Protein AF-A0A127SFA5-F1 (afdb_monomer_lite)

Radius of gyration: 12.3 Å; chains: 1; bounding box: 28×14×35 Å

Secondary structure (DSSP, 8-state):
-HHHHHHHHTT-EESS--EEEE-GGGT--EEEEEEEE-TTS-EEEEEEE-

Foldseek 3Di:
DVVVVVCVVVVWAWPDDWDWDDCVVVVDAIKTKTWTADPVRDIDMDMDGD

Structure (mmCIF, N/CA/C/O backbone):
data_AF-A0A127SFA5-F1
#
_entry.id   AF-A0A127SFA5-F1
#
loop_
_atom_site.group_PDB
_atom_site.id
_atom_site.type_symbol
_atom_site.label_atom_id
_atom_site.label_alt_id
_atom_site.label_comp_id
_atom_site.label_asym_id
_atom_site.label_entity_id
_atom_site.label_seq_id
_atom_site.pdbx_PDB_ins_code
_atom_site.Cartn_x
_atom_site.Cartn_y
_atom_site.Cartn_z
_atom_site.occupancy
_atom_site.B_iso_or_equiv
_atom_site.auth_seq_id
_atom_site.auth_comp_id
_atom_site.auth_asym_id
_atom_site.auth_atom_id
_atom_site.pdbx_PDB_model_num
ATOM 1 N N . ASP A 1 1 ? 6.709 7.372 3.942 1.00 73.19 1 ASP A N 1
ATOM 2 C CA . ASP A 1 1 ? 6.819 6.736 5.281 1.00 73.19 1 ASP A CA 1
ATOM 3 C C . ASP A 1 1 ? 6.026 7.413 6.378 1.00 73.19 1 ASP A C 1
ATOM 5 O O . ASP A 1 1 ? 5.356 6.703 7.116 1.00 73.19 1 ASP A O 1
ATOM 9 N N . SER A 1 2 ? 6.065 8.744 6.497 1.00 86.44 2 SER A N 1
ATOM 10 C CA . SER A 1 2 ? 5.300 9.473 7.522 1.00 86.44 2 SER A CA 1
ATOM 11 C C . SER A 1 2 ? 3.805 9.140 7.497 1.00 86.44 2 SER A C 1
ATOM 13 O O . SER A 1 2 ? 3.262 8.800 8.536 1.00 86.44 2 SER A O 1
ATOM 15 N N . VAL A 1 3 ? 3.172 9.133 6.317 1.00 90.44 3 VAL A N 1
ATOM 16 C CA . VAL A 1 3 ? 1.732 8.838 6.177 1.00 90.44 3 VAL A CA 1
ATOM 17 C C . VAL A 1 3 ? 1.380 7.434 6.669 1.00 90.44 3 VAL A C 1
ATOM 19 O O . VAL A 1 3 ? 0.470 7.287 7.473 1.00 90.44 3 VAL A O 1
ATOM 22 N N . TYR A 1 4 ? 2.132 6.412 6.251 1.00 92.00 4 TYR A N 1
ATOM 23 C CA . TYR A 1 4 ? 1.919 5.036 6.711 1.00 92.00 4 TYR A CA 1
ATOM 24 C C . TYR A 1 4 ? 2.002 4.932 8.241 1.00 92.00 4 TYR A C 1
ATOM 26 O O . TYR A 1 4 ? 1.127 4.342 8.865 1.00 92.00 4 TYR A O 1
ATOM 34 N N . ARG A 1 5 ? 3.007 5.569 8.859 1.00 93.62 5 ARG A N 1
ATOM 35 C CA . ARG A 1 5 ? 3.138 5.596 10.325 1.00 93.62 5 ARG A CA 1
ATOM 36 C C . ARG A 1 5 ? 1.957 6.298 10.987 1.00 93.62 5 ARG A C 1
ATOM 38 O O . ARG A 1 5 ? 1.390 5.744 11.918 1.00 93.62 5 ARG A O 1
ATOM 45 N N . THR A 1 6 ? 1.541 7.450 10.4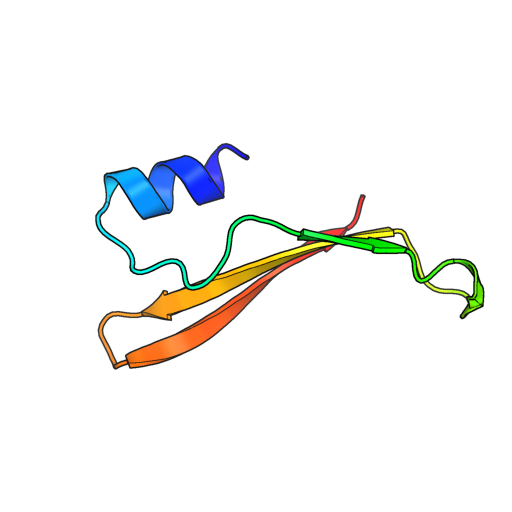63 1.00 95.00 6 THR A N 1
ATOM 46 C CA . THR A 1 6 ? 0.363 8.170 10.960 1.00 95.00 6 THR A CA 1
ATOM 47 C C . THR A 1 6 ? -0.897 7.308 10.882 1.00 95.00 6 THR A C 1
ATOM 49 O O . THR A 1 6 ? -1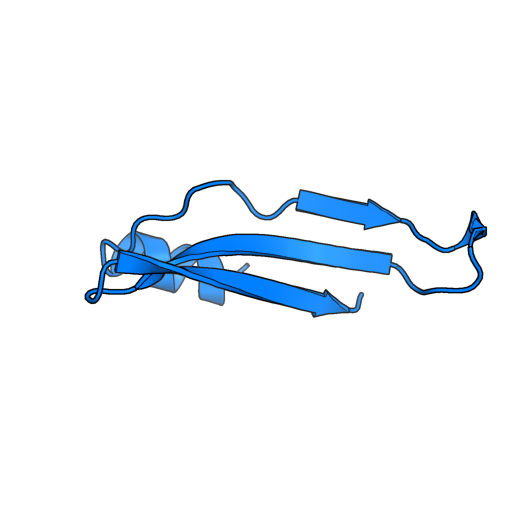.677 7.304 11.826 1.00 95.00 6 THR A O 1
ATOM 52 N N . LEU A 1 7 ? -1.102 6.543 9.807 1.00 93.06 7 LEU A N 1
ATOM 53 C CA . LEU A 1 7 ? -2.263 5.655 9.682 1.00 93.06 7 LEU A CA 1
ATOM 54 C C . LEU A 1 7 ? -2.244 4.540 10.738 1.00 93.06 7 LEU A C 1
ATOM 56 O O . LEU A 1 7 ? -3.248 4.331 11.415 1.00 93.06 7 LEU A O 1
ATOM 60 N N . ILE A 1 8 ? -1.094 3.894 10.947 1.00 93.06 8 ILE A N 1
ATOM 61 C CA . ILE A 1 8 ? -0.929 2.870 11.990 1.00 93.06 8 ILE A CA 1
ATOM 62 C C . ILE A 1 8 ? -1.164 3.455 13.393 1.00 93.06 8 ILE A C 1
ATOM 64 O O . ILE A 1 8 ? -1.873 2.856 14.199 1.00 93.06 8 ILE A O 1
ATOM 68 N N . GLU A 1 9 ? -0.614 4.639 13.681 1.00 95.94 9 GLU A N 1
ATOM 69 C CA . GLU A 1 9 ? -0.809 5.350 14.955 1.00 95.94 9 GLU A CA 1
ATOM 70 C C . GLU A 1 9 ? -2.279 5.721 15.206 1.00 95.94 9 GLU A C 1
ATOM 72 O O . GLU A 1 9 ? -2.713 5.769 16.353 1.00 95.94 9 GLU A O 1
ATOM 77 N N . ASN A 1 10 ? -3.060 5.938 14.144 1.00 94.56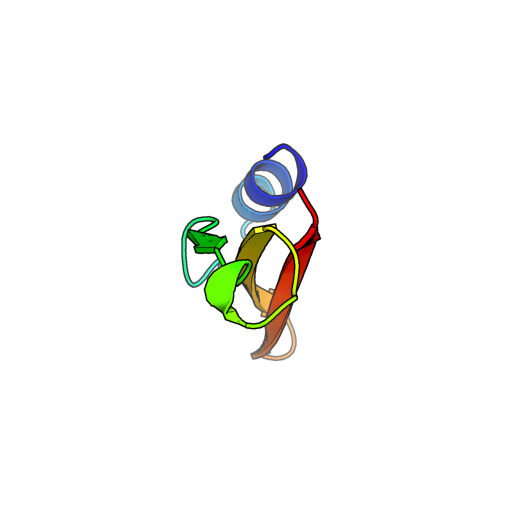 10 ASN A N 1
ATOM 78 C CA . ASN A 1 10 ? -4.500 6.199 14.210 1.00 94.56 10 ASN A CA 1
ATOM 79 C C . ASN A 1 10 ? -5.354 4.917 14.132 1.00 94.56 10 ASN A C 1
ATOM 81 O O . ASN A 1 10 ? -6.559 5.001 13.902 1.00 94.56 10 ASN A O 1
ATOM 85 N N . HIS A 1 11 ? -4.755 3.738 14.332 1.00 92.44 11 HIS A N 1
ATOM 86 C CA . HIS A 1 11 ? -5.432 2.435 14.313 1.00 92.44 11 HIS A CA 1
ATOM 87 C C . HIS A 1 11 ? -6.131 2.089 12.988 1.00 92.44 11 HIS A C 1
ATOM 89 O O . HIS A 1 11 ? -7.071 1.294 12.967 1.00 92.44 11 HIS A O 1
ATOM 95 N N . VAL A 1 12 ? -5.665 2.657 11.874 1.00 94.31 12 VAL A N 1
ATOM 96 C CA . VAL A 1 12 ? -6.128 2.263 10.542 1.00 94.31 12 VAL A CA 1
ATOM 97 C C . VAL A 1 12 ? -5.583 0.874 10.215 1.00 94.31 12 VAL A C 1
ATOM 99 O O . VAL A 1 12 ? -4.401 0.587 10.416 1.00 94.31 12 VAL A O 1
ATOM 102 N N . GLU A 1 13 ? -6.445 0.003 9.693 1.00 95.06 13 GLU A N 1
ATOM 103 C CA . GLU A 1 13 ? -6.070 -1.348 9.282 1.00 95.06 13 GLU A CA 1
ATOM 104 C C . GLU A 1 13 ? -5.294 -1.298 7.957 1.00 95.06 13 GLU A C 1
ATOM 106 O O . GLU A 1 13 ? -5.874 -1.292 6.869 1.00 95.06 13 GLU A O 1
ATOM 111 N N . CYS A 1 14 ? -3.964 -1.256 8.039 1.00 95.12 14 CYS A N 1
ATOM 112 C CA . CYS A 1 14 ? -3.099 -1.466 6.881 1.00 95.12 14 CYS A CA 1
ATOM 113 C C . CYS A 1 14 ? -2.990 -2.965 6.572 1.00 95.12 14 CYS A C 1
ATOM 115 O O . CYS A 1 14 ? -2.624 -3.762 7.434 1.00 95.12 14 CYS A O 1
ATOM 117 N N . LEU A 1 15 ? -3.269 -3.343 5.325 1.00 95.31 15 LEU A N 1
ATOM 118 C CA . LEU A 1 15 ? -3.254 -4.736 4.864 1.00 95.31 15 LEU A CA 1
ATOM 119 C C . LEU A 1 15 ? -1.853 -5.201 4.447 1.00 95.31 15 LEU A C 1
ATOM 121 O O . LEU A 1 15 ? -1.603 -6.398 4.318 1.00 95.31 15 LEU A O 1
ATOM 125 N N . SER A 1 16 ? -0.939 -4.258 4.218 1.00 92.06 16 SER A N 1
ATOM 126 C CA . SER A 1 16 ? 0.465 -4.527 3.927 1.00 92.06 16 SER A CA 1
ATOM 127 C C . SER A 1 16 ? 1.345 -3.372 4.389 1.00 92.06 16 SER A C 1
ATOM 129 O O . SER A 1 16 ? 0.897 -2.228 4.490 1.00 92.06 16 SER A O 1
ATOM 131 N N . GLU A 1 17 ? 2.633 -3.646 4.580 1.00 93.38 17 GLU A N 1
ATOM 132 C CA . GLU A 1 17 ? 3.633 -2.580 4.590 1.00 93.38 17 GLU A CA 1
ATOM 133 C C . GLU A 1 17 ? 3.748 -1.938 3.190 1.00 93.38 17 GLU A C 1
ATOM 135 O O . GLU A 1 17 ? 3.317 -2.543 2.200 1.00 93.38 17 GLU A O 1
ATOM 140 N N . PRO A 1 18 ? 4.326 -0.728 3.061 1.00 94.81 18 PRO A N 1
ATOM 141 C CA . PRO A 1 18 ? 4.522 -0.104 1.757 1.00 94.81 18 PRO A CA 1
ATOM 142 C C . PRO A 1 18 ? 5.568 -0.835 0.916 1.00 94.81 18 PRO A C 1
ATOM 144 O O . PRO A 1 18 ? 6.761 -0.809 1.233 1.00 94.81 18 PRO A O 1
ATOM 147 N N . GLN A 1 19 ? 5.103 -1.431 -0.180 1.00 95.50 19 GLN A N 1
ATOM 148 C CA . GLN A 1 19 ? 5.861 -2.251 -1.120 1.00 95.50 19 GLN A CA 1
ATOM 149 C C . GLN A 1 19 ? 6.375 -1.429 -2.295 1.00 95.50 19 GLN A C 1
ATOM 151 O O . GLN A 1 19 ? 5.740 -0.463 -2.715 1.00 95.50 19 GLN A O 1
ATOM 156 N N . TYR A 1 20 ? 7.532 -1.825 -2.813 1.00 96.00 20 TYR A N 1
ATOM 157 C CA . TYR A 1 20 ? 8.186 -1.197 -3.953 1.00 96.00 20 TYR A CA 1
ATOM 158 C C . TYR A 1 20 ? 7.793 -1.873 -5.263 1.00 96.00 20 TYR A C 1
ATOM 160 O O . TYR A 1 20 ? 7.765 -3.101 -5.337 1.00 96.00 20 TYR A O 1
ATOM 168 N N . PHE A 1 21 ? 7.570 -1.071 -6.299 1.00 94.88 21 PHE A N 1
ATOM 169 C CA . PHE A 1 21 ? 7.251 -1.532 -7.639 1.00 94.88 21 PHE A CA 1
ATOM 170 C C . PHE A 1 21 ? 8.160 -0.856 -8.665 1.00 94.88 21 PHE A C 1
ATOM 172 O O . PHE A 1 21 ? 8.234 0.373 -8.728 1.00 94.88 21 PHE A O 1
ATOM 179 N N . ASP A 1 22 ? 8.823 -1.672 -9.483 1.00 96.00 22 ASP A N 1
ATOM 180 C CA . ASP A 1 22 ? 9.656 -1.234 -10.602 1.00 96.00 22 ASP A CA 1
ATOM 181 C C . ASP A 1 22 ? 8.980 -1.624 -11.915 1.00 96.00 22 ASP A C 1
ATOM 183 O O . ASP A 1 22 ? 8.947 -2.801 -12.276 1.00 96.00 22 ASP A O 1
ATOM 187 N N . PHE A 1 23 ? 8.443 -0.629 -12.617 1.00 93.56 23 PHE A N 1
ATOM 188 C CA . PHE A 1 23 ? 7.800 -0.801 -13.919 1.00 93.56 23 PHE A CA 1
ATOM 189 C C . PHE A 1 23 ? 8.607 -0.144 -15.050 1.00 93.56 23 PHE A C 1
ATOM 191 O O . PHE A 1 23 ? 8.071 0.138 -16.125 1.00 93.56 23 PHE A O 1
ATOM 198 N N . ARG A 1 24 ? 9.914 0.092 -14.845 1.00 94.56 24 ARG A N 1
ATOM 199 C CA . ARG A 1 24 ? 10.787 0.706 -15.864 1.00 94.56 24 ARG A CA 1
ATOM 200 C C . ARG A 1 24 ? 10.890 -0.132 -17.130 1.00 94.56 24 ARG A C 1
ATOM 202 O O . ARG A 1 24 ? 10.990 0.423 -18.222 1.00 94.56 24 ARG A O 1
ATOM 209 N N . ALA A 1 25 ? 10.831 -1.457 -16.995 1.00 94.19 25 ALA A N 1
ATOM 210 C CA . ALA A 1 25 ? 10.823 -2.380 -18.129 1.00 94.19 25 ALA A CA 1
ATOM 211 C C . ALA A 1 25 ? 9.603 -2.181 -19.048 1.00 94.19 25 ALA A C 1
ATOM 213 O O . ALA A 1 25 ? 9.700 -2.411 -20.251 1.00 94.19 25 ALA A O 1
ATOM 214 N N . ASP A 1 26 ? 8.493 -1.696 -18.492 1.00 93.12 26 ASP A N 1
ATOM 215 C CA . ASP A 1 26 ? 7.228 -1.471 -19.191 1.00 93.12 26 ASP A CA 1
ATOM 216 C C . ASP A 1 26 ? 7.054 -0.006 -19.643 1.00 93.12 26 ASP A C 1
ATOM 218 O O . ASP A 1 26 ? 5.999 0.379 -20.145 1.00 93.12 26 ASP A O 1
ATOM 222 N N . GLY A 1 27 ? 8.089 0.829 -19.481 1.00 93.31 27 GLY A N 1
ATOM 223 C CA . GLY A 1 27 ? 8.068 2.251 -19.842 1.00 93.31 27 GLY A CA 1
ATOM 224 C C . GLY A 1 27 ? 7.405 3.166 -18.807 1.00 93.31 27 GLY A C 1
ATOM 225 O O . GLY A 1 27 ? 7.197 4.347 -19.089 1.00 93.31 27 GLY A O 1
ATOM 226 N N . PHE A 1 28 ? 7.091 2.647 -17.617 1.00 91.56 28 PHE A N 1
ATOM 227 C CA . PHE A 1 28 ? 6.596 3.428 -16.481 1.00 91.56 28 PHE A CA 1
ATOM 228 C C . PHE A 1 28 ? 7.728 3.757 -15.490 1.00 91.56 28 PHE A C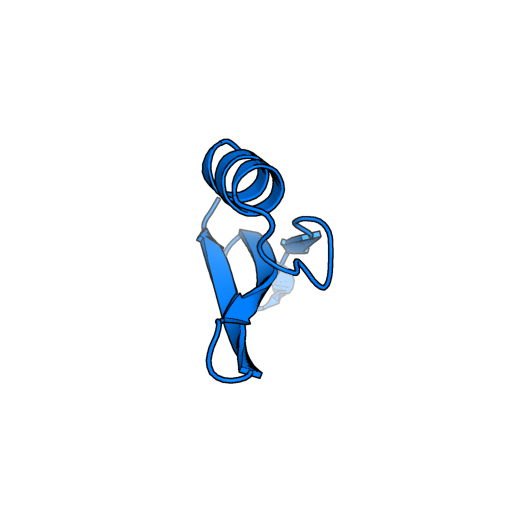 1
ATOM 230 O O . PHE A 1 28 ? 8.891 3.420 -15.702 1.00 91.56 28 PHE A O 1
ATOM 237 N N . GLY A 1 29 ? 7.392 4.468 -14.412 1.00 93.81 29 GLY A N 1
ATOM 238 C CA . GLY A 1 29 ? 8.331 4.814 -13.346 1.00 93.81 29 GLY A CA 1
ATOM 239 C C . GLY A 1 29 ? 8.415 3.769 -12.234 1.00 93.81 29 GLY A C 1
ATOM 240 O O . GLY A 1 29 ? 7.820 2.692 -12.285 1.00 93.81 29 GLY A O 1
ATOM 241 N N . GLU A 1 30 ? 9.147 4.137 -11.193 1.00 96.94 30 GLU A N 1
ATOM 242 C CA . GLU A 1 30 ? 9.193 3.414 -9.927 1.00 96.94 30 GLU A CA 1
ATOM 243 C C . GLU A 1 30 ? 8.119 3.994 -8.996 1.00 96.94 30 GLU A C 1
ATOM 245 O O . GLU A 1 30 ? 7.819 5.191 -9.022 1.00 96.94 30 GLU A O 1
ATOM 250 N N . SER A 1 31 ? 7.485 3.150 -8.189 1.00 95.25 31 SER A N 1
ATOM 251 C CA . SER A 1 31 ? 6.498 3.612 -7.215 1.00 95.25 31 SER A CA 1
ATOM 252 C C . SER A 1 31 ? 6.514 2.772 -5.951 1.00 95.25 31 SER A C 1
ATOM 254 O O . SER A 1 31 ? 7.068 1.673 -5.901 1.00 95.25 31 SER A O 1
ATOM 256 N N . ARG A 1 32 ? 5.895 3.303 -4.902 1.00 95.25 32 ARG A N 1
ATOM 257 C CA . ARG A 1 32 ? 5.664 2.598 -3.649 1.00 95.25 32 ARG A CA 1
ATOM 258 C C . ARG A 1 32 ? 4.185 2.632 -3.307 1.00 95.25 32 ARG A C 1
ATOM 260 O O . ARG A 1 32 ? 3.590 3.706 -3.361 1.00 95.25 32 ARG A O 1
ATOM 267 N N . ALA A 1 33 ? 3.609 1.498 -2.925 1.00 95.56 33 ALA A N 1
ATOM 268 C CA . ALA A 1 33 ? 2.196 1.431 -2.572 1.00 95.56 33 ALA A CA 1
ATOM 269 C C . ALA A 1 33 ? 1.899 0.508 -1.388 1.00 95.56 33 ALA A C 1
ATOM 271 O O . ALA A 1 33 ? 2.646 -0.429 -1.108 1.00 95.56 33 ALA A O 1
ATOM 272 N N . PHE A 1 34 ? 0.802 0.783 -0.687 1.00 95.88 34 PHE A N 1
ATOM 273 C CA . PHE A 1 34 ? 0.197 -0.116 0.297 1.00 95.88 34 PHE A CA 1
ATOM 274 C C . PHE A 1 34 ? -1.323 -0.008 0.249 1.00 95.88 34 PHE A C 1
ATOM 276 O O . PHE A 1 34 ? -1.875 0.994 -0.213 1.00 95.88 34 PHE A O 1
ATOM 283 N N . TYR A 1 35 ? -1.979 -1.032 0.787 1.00 96.38 35 TYR A N 1
ATOM 284 C CA . TYR A 1 35 ? -3.425 -1.063 0.942 1.00 96.38 35 TYR A CA 1
ATOM 285 C C . TYR A 1 35 ? -3.817 -0.852 2.397 1.00 96.38 35 TYR A C 1
ATOM 287 O O . TYR A 1 35 ? -3.156 -1.345 3.314 1.00 96.38 35 TYR A O 1
ATOM 295 N N . PHE A 1 36 ? -4.925 -0.160 2.605 1.00 96.06 36 PHE A N 1
ATOM 296 C CA . PHE A 1 36 ? -5.534 0.012 3.914 1.0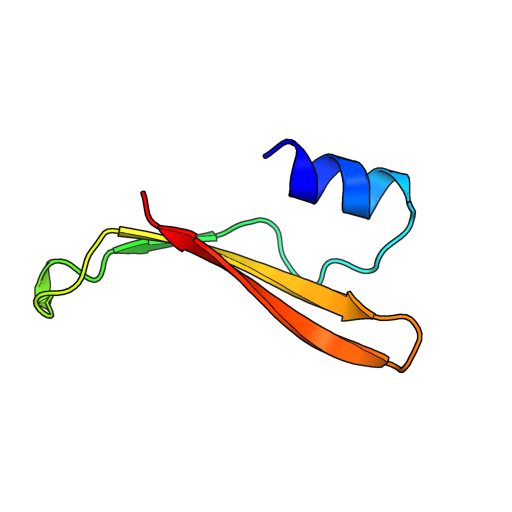0 96.06 36 PHE A CA 1
ATOM 297 C C . PHE A 1 36 ? -7.054 -0.005 3.789 1.00 96.06 36 PHE A C 1
ATOM 299 O O . PHE A 1 36 ? -7.601 0.188 2.701 1.00 96.06 36 PHE A O 1
ATOM 306 N N . ARG A 1 37 ? -7.734 -0.279 4.898 1.00 97.12 37 ARG A N 1
ATOM 307 C CA . ARG A 1 37 ? -9.192 -0.281 4.969 1.00 97.12 37 ARG A CA 1
ATOM 308 C C . ARG A 1 37 ? -9.688 0.994 5.640 1.00 97.12 37 ARG A C 1
ATOM 310 O O . ARG A 1 37 ? -9.190 1.364 6.704 1.00 97.12 37 ARG A O 1
ATOM 317 N N . ASP A 1 38 ? -10.650 1.663 5.016 1.00 94.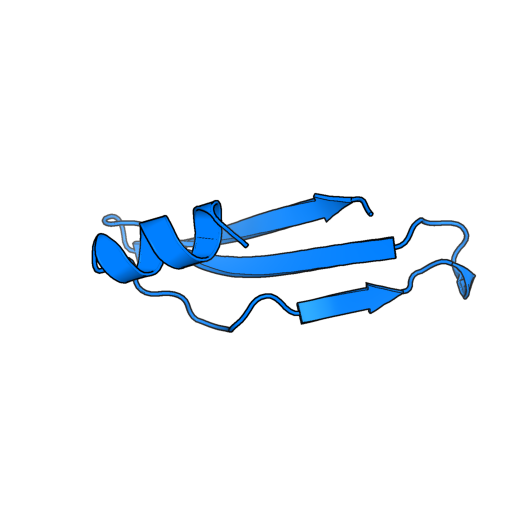19 38 ASP A N 1
ATOM 318 C CA . ASP A 1 38 ? -11.336 2.799 5.629 1.00 94.19 38 ASP A CA 1
ATOM 319 C C . ASP A 1 38 ? -12.418 2.338 6.636 1.00 94.19 38 ASP A C 1
ATOM 321 O O . ASP A 1 38 ? -12.716 1.142 6.727 1.00 94.19 38 ASP A O 1
ATOM 325 N N . PRO A 1 39 ? -13.015 3.248 7.427 1.00 94.06 39 PRO A N 1
ATOM 326 C CA . PRO A 1 39 ? -14.049 2.882 8.398 1.00 94.06 39 PRO A CA 1
ATOM 327 C C . PRO A 1 39 ? -15.303 2.233 7.794 1.00 94.06 39 PRO A C 1
ATOM 329 O O . PRO A 1 39 ? -15.990 1.490 8.493 1.00 94.06 39 PRO A O 1
ATOM 332 N N . ASP A 1 40 ? -15.585 2.485 6.513 1.00 95.81 40 ASP A N 1
ATOM 333 C CA . ASP A 1 40 ? -16.717 1.903 5.786 1.00 95.81 40 ASP A CA 1
ATOM 334 C C . ASP A 1 40 ? -16.396 0.497 5.242 1.00 95.81 40 ASP A C 1
ATOM 336 O O . ASP A 1 40 ? -17.258 -0.191 4.691 1.00 95.81 40 ASP A O 1
ATOM 340 N N . GLY A 1 41 ? -15.160 0.028 5.431 1.00 94.44 41 GLY A N 1
ATOM 341 C CA . GLY A 1 41 ? -14.695 -1.281 4.998 1.00 94.44 41 GLY A CA 1
ATOM 342 C C . GLY A 1 41 ? -14.160 -1.312 3.566 1.00 94.44 41 GLY A C 1
ATOM 343 O O . GLY A 1 41 ? -13.855 -2.396 3.058 1.00 94.44 41 GLY A O 1
ATOM 344 N N . ILE A 1 42 ? -14.024 -0.157 2.913 1.00 96.81 42 ILE A N 1
ATOM 345 C CA . ILE A 1 42 ? -13.499 -0.040 1.554 1.00 96.81 42 ILE A CA 1
ATOM 346 C C . ILE A 1 42 ? -11.983 -0.205 1.601 1.00 96.81 42 ILE A C 1
ATOM 348 O O . ILE A 1 42 ? -11.286 0.417 2.403 1.00 96.81 42 ILE A O 1
ATOM 352 N N . ILE A 1 43 ? -11.462 -1.058 0.721 1.00 96.44 43 ILE A N 1
ATOM 353 C CA . ILE A 1 43 ? -10.021 -1.216 0.543 1.00 96.44 43 ILE A CA 1
ATOM 354 C C . ILE A 1 43 ? -9.543 -0.130 -0.415 1.00 96.44 43 ILE A C 1
ATOM 356 O O . ILE A 1 43 ? -9.977 -0.073 -1.566 1.00 96.44 43 ILE A O 1
ATOM 360 N N . LEU A 1 44 ? -8.638 0.710 0.071 1.00 95.88 44 LEU A N 1
ATOM 361 C CA . LEU A 1 44 ? -8.025 1.791 -0.682 1.00 95.88 44 LEU A CA 1
ATOM 362 C C . LEU A 1 44 ? -6.542 1.500 -0.897 1.00 95.88 44 LEU A C 1
ATOM 364 O O . LEU A 1 44 ? -5.867 0.936 -0.034 1.00 95.88 44 LEU A O 1
ATOM 368 N N . GLU A 1 45 ? -6.040 1.910 -2.056 1.00 95.75 45 GLU A N 1
ATOM 369 C CA . GLU A 1 45 ? -4.621 1.882 -2.393 1.00 95.75 45 GLU A CA 1
ATOM 370 C C . GLU A 1 45 ? -4.042 3.290 -2.275 1.00 95.75 45 GLU A C 1
ATOM 372 O O . GLU A 1 45 ? -4.593 4.249 -2.819 1.00 95.75 45 GLU A O 1
ATOM 377 N N . MET A 1 46 ? -2.909 3.418 -1.589 1.00 94.31 46 MET A N 1
ATOM 378 C CA . MET A 1 46 ? -2.119 4.643 -1.610 1.00 94.31 46 MET A CA 1
ATOM 379 C C . MET A 1 46 ? -0.824 4.392 -2.362 1.00 94.31 46 MET A C 1
ATOM 381 O O . MET A 1 46 ? -0.008 3.587 -1.921 1.00 94.31 46 MET A O 1
ATOM 385 N N . MET A 1 47 ? -0.632 5.116 -3.464 1.00 94.44 47 MET A N 1
ATOM 386 C CA . MET A 1 47 ? 0.561 5.044 -4.304 1.00 94.44 47 MET A CA 1
ATOM 387 C C . MET A 1 47 ? 1.364 6.342 -4.229 1.00 94.44 47 MET A C 1
ATOM 389 O O . MET A 1 47 ? 0.806 7.439 -4.234 1.00 94.44 47 MET A O 1
ATOM 393 N N . GLN A 1 48 ? 2.686 6.215 -4.220 1.00 93.19 48 GLN A N 1
ATOM 394 C CA . GLN A 1 48 ? 3.631 7.319 -4.314 1.00 93.19 48 GLN A CA 1
ATOM 395 C C . GLN A 1 48 ? 4.634 7.029 -5.443 1.00 93.19 48 GLN A C 1
ATOM 397 O O . GLN A 1 48 ? 5.385 6.058 -5.328 1.00 93.19 48 GLN A O 1
ATOM 402 N N . PRO A 1 49 ? 4.681 7.845 -6.512 1.00 92.69 49 PRO A N 1
ATOM 403 C CA . PRO A 1 49 ? 5.776 7.812 -7.483 1.00 92.69 49 PRO A CA 1
ATOM 404 C C . PRO A 1 49 ? 7.113 8.153 -6.813 1.00 92.69 49 PRO A C 1
ATOM 406 O O . PRO A 1 49 ? 7.138 8.972 -5.885 1.00 92.69 49 PRO A O 1
ATOM 409 N N . LEU A 1 50 ? 8.200 7.531 -7.270 1.00 88.94 50 LEU A N 1
ATOM 410 C CA . LEU A 1 50 ? 9.559 7.734 -6.753 1.00 88.94 50 LEU A CA 1
ATOM 411 C C . LEU A 1 50 ? 10.434 8.562 -7.698 1.00 88.94 50 LEU A C 1
ATOM 413 O O . LEU A 1 50 ? 10.219 8.491 -8.928 1.00 88.94 50 LEU A O 1
#

pLDDT: mean 93.83, std 3.56, range [73.19, 97.12]

Sequence (50 aa):
DSVYRTLIENHVECLSEPQYFDFRADGFGESRAFYFRDPDGIILEMMQPL